Protein AF-A0A645FSZ8-F1 (afdb_monomer)

Foldseek 3Di:
DLVQQLVQQQDQQGRQQVVVCVVPVDGPCVQCVPLLVVCVVVVQWDDDPRHIYGDPVVNVVVVVSSVSVVD

pLDDT: mean 96.37, std 3.66, range [68.75, 98.44]

Mean predicted aligned error: 2.04 Å

Sequence (71 aa):
MFEMIMMGLRLRWGLDLKQFEERFNQKFDDVYVNEKTSAINKGWLIEKDNFLMCTDKGYEICNSVIEEFMK

Radius of gyration: 10.78 Å; Cα contacts (8 Å, |Δi|>4): 90; chains: 1; bounding box: 22×23×26 Å

Solvent-accessible surface area (backbone atoms only — not comparable to full-atom values): 3961 Å² total; per-residue (Å²): 110,58,69,57,50,57,54,18,46,71,36,93,75,19,27,52,46,61,62,45,21,72,73,68,77,44,56,57,62,82,77,39,43,68,49,50,51,50,35,35,76,72,53,26,35,46,77,55,97,63,15,44,21,48,32,75,67,16,54,79,43,40,68,64,59,46,55,65,61,70,120

Nearest PDB structures (foldseek):
  1lnw-assembly3_F  TM=5.648E-01  e=4.192E-01  Pseudomonas aeruginosa
  1bja-assembly2_B  TM=5.746E-01  e=1.043E+00  Tequatrovirus T4
  3eco-assembly1_B  TM=6.231E-01  e=1.588E+00  Staphylococcus aureus subsp. aureus Mu50
  3hsr-assembly1_B  TM=6.159E-01  e=1.588E+00  Staphylococcus aureus subsp. aureus str. Newman
  5zyr-assembly1_B  TM=5.595E-01  e=2.593E+00  Acinetobacter baumannii

InterPro domains:
  IPR010723 HemN, C-terminal [PF06969] (1-59)
  IPR058240 Radical SAM superfamily [SSF102114] (1-70)

Structure (mmCIF, N/CA/C/O backbone):
data_AF-A0A645FSZ8-F1
#
_entry.id   AF-A0A645FSZ8-F1
#
loop_
_atom_site.group_PDB
_atom_site.id
_atom_site.type_symbol
_atom_site.label_atom_id
_atom_site.label_alt_id
_atom_site.label_comp_id
_atom_site.label_asym_id
_atom_site.label_entity_id
_atom_site.label_seq_id
_atom_site.pdbx_PDB_ins_code
_atom_site.Cartn_x
_atom_site.Cartn_y
_atom_site.Cartn_z
_atom_site.occupancy
_atom_site.B_iso_or_equiv
_atom_site.auth_seq_id
_atom_site.auth_comp_id
_atom_site.auth_asym_id
_atom_site.auth_atom_id
_atom_site.pdbx_PDB_model_num
ATOM 1 N N . MET A 1 1 ? 2.894 2.278 13.522 1.00 93.50 1 MET A N 1
ATOM 2 C CA . MET A 1 1 ? 2.424 1.998 12.147 1.00 93.50 1 MET A CA 1
ATOM 3 C C . MET A 1 1 ? 3.598 1.852 11.194 1.00 93.50 1 MET A C 1
ATOM 5 O O . MET A 1 1 ? 3.750 0.777 10.630 1.00 93.50 1 MET A O 1
ATOM 9 N N . PHE A 1 2 ? 4.473 2.861 11.097 1.00 95.38 2 PHE A N 1
ATOM 10 C CA . PHE A 1 2 ? 5.612 2.867 10.173 1.00 95.38 2 PHE A CA 1
ATO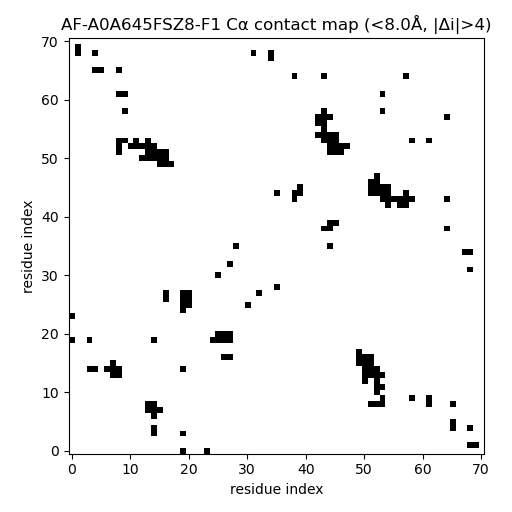M 11 C C . PHE A 1 2 ? 6.515 1.620 10.218 1.00 95.38 2 PHE A C 1
ATOM 13 O O . PHE A 1 2 ? 6.813 1.064 9.170 1.00 95.38 2 PHE A O 1
ATOM 20 N N . GLU A 1 3 ? 6.896 1.113 11.397 1.00 95.94 3 GLU A N 1
ATOM 21 C CA . GLU A 1 3 ? 7.709 -0.117 11.502 1.00 95.94 3 GLU A CA 1
ATOM 22 C C . GLU A 1 3 ? 7.068 -1.322 10.794 1.00 95.94 3 GLU A C 1
ATOM 24 O O . GLU A 1 3 ? 7.748 -2.087 10.113 1.00 95.94 3 GLU A O 1
ATOM 29 N N . MET A 1 4 ? 5.743 -1.467 10.901 1.00 96.50 4 MET A N 1
ATOM 30 C CA . MET A 1 4 ? 5.008 -2.553 10.252 1.00 96.50 4 MET A CA 1
ATOM 31 C C . MET A 1 4 ? 4.989 -2.379 8.730 1.00 96.50 4 MET A C 1
ATOM 33 O O . MET A 1 4 ? 5.140 -3.361 8.013 1.00 96.50 4 MET A O 1
ATOM 37 N N . ILE A 1 5 ? 4.887 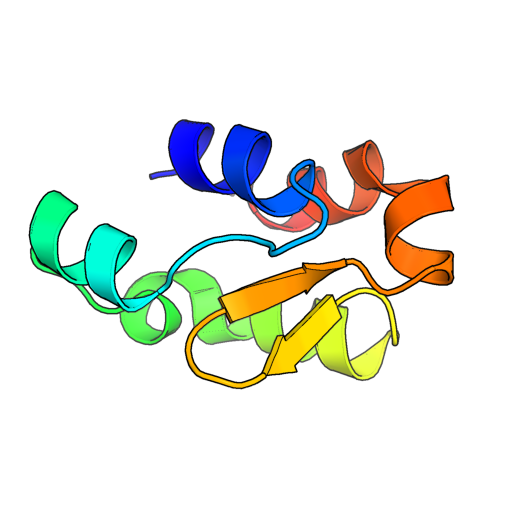-1.141 8.237 1.00 97.06 5 ILE A N 1
ATOM 38 C CA . ILE A 1 5 ? 5.003 -0.813 6.806 1.00 97.06 5 ILE A CA 1
ATOM 39 C C . ILE A 1 5 ? 6.412 -1.137 6.308 1.00 97.06 5 ILE A C 1
ATOM 41 O O . ILE A 1 5 ? 6.579 -1.860 5.328 1.00 97.06 5 ILE A O 1
ATOM 45 N N . MET A 1 6 ? 7.427 -0.655 7.028 1.00 96.25 6 MET A N 1
ATOM 46 C CA . MET A 1 6 ? 8.837 -0.864 6.721 1.00 96.25 6 MET A CA 1
ATOM 47 C C . MET A 1 6 ? 9.168 -2.359 6.606 1.00 96.25 6 MET A C 1
ATOM 49 O O . MET A 1 6 ? 9.850 -2.773 5.666 1.00 96.25 6 MET A O 1
ATOM 53 N N . MET A 1 7 ? 8.715 -3.173 7.560 1.00 96.62 7 MET A N 1
ATOM 54 C CA . MET A 1 7 ? 8.948 -4.616 7.527 1.00 96.62 7 MET A CA 1
ATOM 55 C C . MET A 1 7 ? 8.075 -5.314 6.478 1.00 96.62 7 MET A C 1
ATOM 57 O O . MET A 1 7 ? 8.590 -6.121 5.710 1.00 96.62 7 MET A O 1
ATOM 61 N N . GLY A 1 8 ? 6.783 -4.983 6.409 1.00 96.94 8 GLY A N 1
ATOM 62 C CA . GLY A 1 8 ? 5.804 -5.630 5.533 1.00 96.94 8 GLY A CA 1
ATOM 63 C C . GLY A 1 8 ? 6.114 -5.465 4.049 1.00 96.94 8 GLY A C 1
ATOM 64 O O . GLY A 1 8 ? 6.118 -6.451 3.318 1.00 96.94 8 GLY A O 1
ATOM 65 N N . LEU A 1 9 ? 6.481 -4.259 3.604 1.00 96.81 9 LEU A N 1
ATOM 66 C CA . LEU A 1 9 ? 6.813 -4.003 2.194 1.00 96.81 9 LEU A CA 1
ATOM 67 C C . LEU A 1 9 ? 8.087 -4.724 1.718 1.00 96.81 9 LEU A C 1
ATOM 69 O O . LEU A 1 9 ? 8.296 -4.868 0.515 1.00 96.81 9 LEU A O 1
ATOM 73 N N . ARG A 1 10 ? 8.935 -5.213 2.635 1.00 96.06 10 ARG A N 1
ATOM 74 C CA . ARG A 1 10 ? 10.094 -6.052 2.283 1.00 96.06 10 ARG A CA 1
ATOM 75 C C . ARG A 1 10 ? 9.727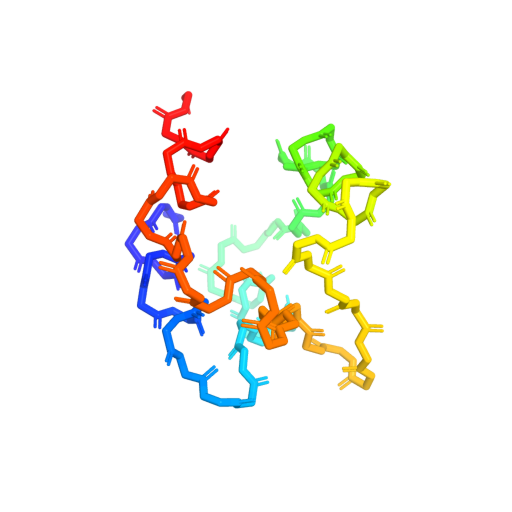 -7.522 2.096 1.00 96.06 10 ARG A C 1
ATOM 77 O O . ARG A 1 10 ? 10.463 -8.244 1.424 1.00 96.06 10 ARG A O 1
ATOM 84 N N . LEU A 1 11 ? 8.597 -7.976 2.634 1.00 95.06 11 LEU A N 1
ATOM 85 C CA . LEU A 1 11 ? 8.134 -9.355 2.486 1.00 95.06 11 LEU A CA 1
ATOM 86 C C . LEU A 1 11 ? 7.533 -9.573 1.100 1.00 95.06 11 LEU A C 1
ATOM 88 O O . LEU A 1 11 ? 6.763 -8.744 0.633 1.00 95.06 11 LEU A O 1
ATOM 92 N N . ARG A 1 12 ? 7.838 -10.709 0.454 1.00 90.25 12 ARG A N 1
ATOM 93 C CA . ARG A 1 12 ? 7.368 -11.001 -0.922 1.00 90.25 12 ARG A CA 1
ATOM 94 C C . ARG A 1 12 ? 5.848 -11.059 -1.047 1.00 90.25 12 ARG A C 1
ATOM 96 O O . ARG A 1 12 ? 5.323 -10.796 -2.119 1.00 90.25 12 ARG A O 1
ATOM 103 N N 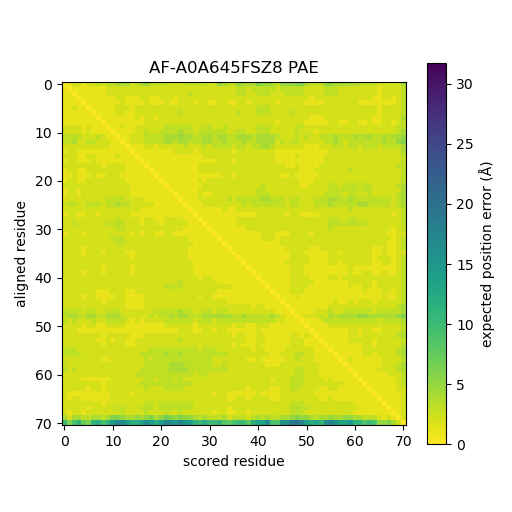. TRP A 1 13 ? 5.165 -11.389 0.043 1.00 92.38 13 TRP A N 1
ATOM 104 C CA . TRP A 1 13 ? 3.708 -11.355 0.158 1.00 92.38 13 TRP A CA 1
ATOM 105 C C . TRP A 1 13 ? 3.163 -9.994 0.615 1.00 92.38 13 TRP A C 1
ATOM 107 O O . TRP A 1 13 ? 1.957 -9.814 0.625 1.00 92.38 13 TRP A O 1
ATOM 117 N N . GLY A 1 14 ? 4.020 -9.030 0.962 1.00 96.81 14 GLY A N 1
ATOM 118 C CA . GLY A 1 14 ? 3.656 -7.661 1.324 1.00 96.81 14 GLY A CA 1
ATOM 119 C C . GLY A 1 14 ? 3.159 -7.460 2.753 1.00 96.81 14 GLY A C 1
ATOM 120 O O . GLY A 1 14 ? 3.275 -8.322 3.627 1.00 96.81 14 GLY A O 1
ATOM 121 N N . LEU A 1 15 ? 2.613 -6.267 2.978 1.00 97.81 15 LEU A N 1
ATOM 122 C CA . LEU A 1 15 ? 1.950 -5.856 4.208 1.00 97.81 15 LEU A CA 1
ATOM 123 C C . LEU A 1 15 ? 0.508 -6.378 4.221 1.00 97.81 15 LEU A C 1
ATOM 125 O O . LEU A 1 15 ? -0.275 -6.023 3.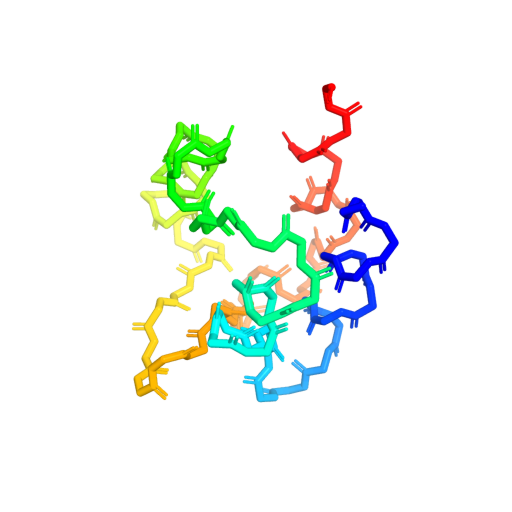344 1.00 97.81 15 LEU A O 1
ATOM 129 N N . ASP A 1 16 ? 0.150 -7.159 5.239 1.00 97.94 16 ASP A N 1
ATOM 130 C CA . ASP A 1 16 ? -1.232 -7.584 5.487 1.00 97.94 16 ASP A CA 1
ATOM 131 C C . ASP A 1 16 ? -2.058 -6.410 6.037 1.00 97.94 16 ASP A C 1
ATOM 133 O O . ASP A 1 16 ? -1.837 -5.946 7.162 1.00 97.94 16 ASP A O 1
ATOM 137 N N . LEU A 1 17 ? -3.015 -5.924 5.242 1.00 98.12 17 LEU A N 1
ATOM 138 C CA . LEU A 1 17 ? -3.843 -4.769 5.595 1.00 98.12 17 LEU A CA 1
ATOM 139 C C . LEU A 1 17 ? -4.855 -5.085 6.701 1.00 98.12 17 LEU A C 1
ATOM 141 O O . LEU A 1 17 ? -5.209 -4.199 7.478 1.00 98.12 17 LEU A O 1
ATOM 145 N N . LYS A 1 18 ? -5.271 -6.350 6.828 1.00 97.62 18 LYS A N 1
ATOM 146 C CA . LYS A 1 18 ? -6.199 -6.778 7.883 1.00 97.62 18 LYS A CA 1
ATOM 147 C C . LYS A 1 18 ? -5.466 -6.874 9.211 1.00 97.62 18 LYS A C 1
ATOM 149 O O . LYS A 1 18 ? -5.943 -6.340 10.205 1.00 97.62 18 LYS A O 1
ATOM 154 N N . GLN A 1 19 ? -4.279 -7.482 9.225 1.00 97.69 19 GLN A N 1
ATOM 155 C CA . GLN A 1 19 ? -3.442 -7.506 10.427 1.00 97.69 19 GLN A CA 1
ATOM 156 C C . GLN A 1 19 ? -3.068 -6.085 10.877 1.00 97.69 19 GLN A C 1
ATOM 158 O O . GLN A 1 19 ? -2.981 -5.812 12.075 1.00 97.69 19 GLN A O 1
ATOM 163 N N . PHE A 1 20 ? -2.842 -5.172 9.927 1.00 98.06 20 PHE A N 1
ATOM 164 C CA . PHE A 1 20 ? -2.604 -3.764 10.235 1.00 98.06 20 PHE A CA 1
ATOM 165 C C . PHE A 1 20 ? -3.813 -3.144 10.953 1.00 98.06 20 PHE A C 1
ATOM 167 O O . PHE A 1 20 ? -3.644 -2.548 12.019 1.00 98.06 20 PHE A O 1
ATOM 174 N N . GLU A 1 21 ? -5.023 -3.329 10.413 1.00 97.75 21 GLU A N 1
ATOM 175 C CA . GLU A 1 21 ? -6.262 -2.825 11.017 1.00 97.75 21 GLU A CA 1
ATOM 176 C C . GLU A 1 21 ? -6.510 -3.422 12.405 1.00 97.75 21 GLU A C 1
ATOM 178 O O . GLU A 1 21 ? -6.768 -2.677 13.346 1.00 97.75 21 GLU A O 1
ATOM 183 N N . GLU A 1 22 ? -6.342 -4.734 12.580 1.00 98.12 22 GLU A N 1
ATOM 184 C CA . GLU A 1 22 ? -6.488 -5.405 13.879 1.00 98.12 22 GLU A CA 1
ATOM 185 C C . GLU A 1 22 ? -5.498 -4.873 14.928 1.00 98.12 22 GLU A C 1
ATOM 187 O O . GLU A 1 22 ? -5.842 -4.734 16.102 1.00 98.12 22 GLU A O 1
ATOM 192 N N . ARG A 1 23 ? -4.265 -4.547 14.517 1.00 97.75 23 ARG A N 1
ATOM 193 C CA . ARG A 1 23 ? -3.215 -4.067 15.425 1.00 97.75 23 ARG A CA 1
ATOM 194 C C . ARG A 1 23 ? -3.404 -2.614 15.851 1.00 97.75 23 ARG A C 1
ATOM 196 O O . ARG A 1 23 ? -3.077 -2.276 16.988 1.00 97.75 23 ARG A O 1
ATOM 203 N N . PHE A 1 24 ? -3.847 -1.751 14.940 1.00 97.00 24 PHE A N 1
ATOM 204 C CA . PHE A 1 24 ? -3.936 -0.307 15.182 1.00 97.00 24 PHE A CA 1
ATOM 205 C C . PHE A 1 24 ? -5.369 0.198 15.370 1.00 97.00 24 PHE A C 1
ATOM 207 O O . PHE A 1 24 ? -5.553 1.369 15.697 1.00 97.00 24 PHE A O 1
ATOM 214 N N . ASN A 1 25 ? -6.371 -0.669 15.194 1.00 97.44 25 ASN A N 1
ATOM 215 C CA . ASN A 1 25 ? -7.793 -0.329 15.204 1.00 97.44 25 ASN A CA 1
ATOM 216 C C . ASN A 1 25 ? -8.123 0.843 14.253 1.00 97.44 25 ASN A C 1
ATOM 218 O O . ASN A 1 25 ? -8.936 1.712 14.568 1.00 97.44 25 ASN A O 1
ATOM 222 N N . GLN A 1 26 ? -7.426 0.888 13.113 1.00 96.50 26 GLN A N 1
ATOM 223 C CA . GLN A 1 26 ? -7.541 1.897 12.057 1.00 96.50 26 GLN A CA 1
ATOM 224 C C . GLN A 1 26 ? -7.226 1.257 10.708 1.00 96.50 26 GLN A C 1
ATOM 226 O O . GLN A 1 26 ? -6.252 0.506 10.597 1.00 96.50 26 GLN A O 1
ATOM 231 N N . LYS A 1 27 ? -8.002 1.578 9.668 1.00 97.44 27 LYS A N 1
ATOM 232 C CA . LYS A 1 27 ? -7.709 1.076 8.324 1.00 97.44 27 LYS A CA 1
ATOM 233 C C . LYS A 1 27 ? -6.459 1.749 7.785 1.00 97.44 27 LYS A C 1
ATOM 235 O O . LYS A 1 27 ? -6.217 2.928 8.030 1.00 97.44 27 LYS A O 1
ATOM 240 N N . PHE A 1 28 ? -5.692 1.009 6.990 1.00 97.44 28 PHE A N 1
ATOM 241 C CA . PHE A 1 28 ? -4.507 1.555 6.333 1.00 97.44 28 PHE A CA 1
ATOM 242 C C . PHE A 1 28 ? -4.838 2.790 5.483 1.00 97.44 28 PHE A C 1
ATOM 244 O O . PHE A 1 28 ? -4.138 3.799 5.547 1.00 97.44 28 PHE A O 1
ATOM 251 N N . ASP A 1 29 ? -5.947 2.732 4.744 1.00 96.88 29 ASP A N 1
ATOM 252 C CA . ASP A 1 29 ? -6.382 3.806 3.851 1.00 96.88 29 ASP A CA 1
ATOM 253 C C . ASP A 1 29 ? -6.872 5.050 4.609 1.00 96.88 29 ASP A C 1
ATOM 255 O O . ASP A 1 29 ? -6.792 6.151 4.077 1.00 96.88 29 ASP A O 1
ATOM 259 N N . ASP A 1 30 ? -7.279 4.933 5.875 1.00 96.88 30 ASP A N 1
ATOM 260 C CA . ASP A 1 30 ? -7.645 6.113 6.674 1.00 96.88 30 ASP A CA 1
ATOM 261 C C . ASP A 1 30 ? -6.420 6.991 6.994 1.00 96.88 30 ASP A C 1
ATOM 263 O O . ASP A 1 30 ? -6.560 8.182 7.269 1.00 96.88 30 ASP A O 1
ATOM 267 N N . VAL A 1 31 ? -5.216 6.408 6.955 1.00 96.44 31 VAL A N 1
ATOM 268 C CA . VAL A 1 31 ? -3.959 7.073 7.331 1.00 96.44 31 VAL A CA 1
ATOM 269 C C . VAL A 1 31 ? -3.06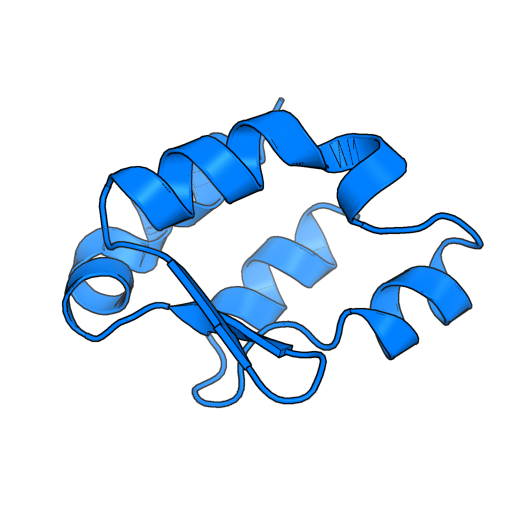8 7.338 6.115 1.00 96.44 31 VAL A C 1
ATOM 271 O O . VAL A 1 31 ? -2.465 8.403 6.024 1.00 96.44 31 VAL A O 1
ATOM 274 N N . TYR A 1 32 ? -2.996 6.393 5.173 1.00 97.44 32 TYR A N 1
ATOM 275 C CA . TYR A 1 32 ? -1.983 6.364 4.111 1.00 97.44 32 TYR A CA 1
ATOM 276 C C . TYR A 1 32 ? -2.564 6.261 2.690 1.00 97.44 32 TYR A C 1
ATOM 278 O O . TYR A 1 32 ? -1.858 5.855 1.764 1.00 97.44 32 TYR A O 1
ATOM 286 N N . VAL A 1 33 ? -3.843 6.604 2.469 1.00 97.06 33 VAL A N 1
ATOM 287 C CA . VAL A 1 33 ? -4.467 6.528 1.128 1.00 97.06 33 VAL A CA 1
ATOM 288 C C . VAL A 1 33 ? -3.704 7.325 0.071 1.00 97.06 33 VAL A C 1
ATOM 290 O O . VAL A 1 33 ? -3.577 6.866 -1.066 1.00 97.06 33 VAL A O 1
ATOM 293 N N . ASN A 1 34 ? -3.156 8.489 0.424 1.00 97.38 34 ASN A N 1
ATOM 294 C CA . ASN A 1 34 ? -2.452 9.351 -0.524 1.00 97.38 34 ASN A CA 1
ATOM 295 C C . ASN A 1 34 ? -1.122 8.724 -0.961 1.00 97.38 34 ASN A C 1
ATOM 297 O O . ASN A 1 34 ? -0.845 8.615 -2.157 1.00 97.38 34 ASN A O 1
ATOM 301 N N . GLU A 1 35 ? -0.325 8.268 0.003 1.00 97.31 35 GLU A N 1
ATOM 302 C CA . GLU A 1 35 ? 0.961 7.599 -0.191 1.00 97.31 35 GLU A CA 1
ATOM 303 C C . GLU A 1 35 ? 0.776 6.290 -0.967 1.00 97.31 35 GLU A C 1
ATOM 305 O O . GLU A 1 35 ? 1.450 6.059 -1.974 1.00 97.31 35 GLU A O 1
ATOM 310 N N . LYS A 1 36 ? -0.211 5.477 -0.569 1.00 97.50 36 LYS A N 1
ATOM 311 C CA . LYS A 1 36 ? -0.607 4.241 -1.256 1.00 97.50 36 LYS A CA 1
ATOM 312 C C . LYS A 1 36 ? -0.974 4.501 -2.711 1.00 97.50 36 LYS A C 1
ATOM 314 O O . LYS A 1 36 ? -0.411 3.878 -3.608 1.00 97.50 36 LYS A O 1
ATOM 319 N N . THR A 1 37 ? -1.896 5.430 -2.955 1.00 97.75 37 THR A N 1
ATOM 320 C CA . THR A 1 37 ? -2.387 5.739 -4.305 1.00 97.75 37 THR A CA 1
ATOM 321 C C . THR A 1 37 ? -1.263 6.282 -5.185 1.00 97.75 37 THR A C 1
ATOM 323 O O . THR A 1 37 ? -1.114 5.859 -6.330 1.00 97.75 37 THR A O 1
ATOM 326 N N . SER A 1 38 ? -0.420 7.168 -4.646 1.00 97.69 38 SER A N 1
ATOM 327 C CA . SER A 1 38 ? 0.783 7.674 -5.318 1.00 97.69 38 SER A CA 1
ATOM 328 C C . SER A 1 38 ? 1.723 6.532 -5.723 1.00 97.69 38 SER A C 1
ATOM 330 O O . SER A 1 38 ? 2.098 6.421 -6.891 1.00 97.69 38 SER A O 1
ATOM 332 N N . ALA A 1 39 ? 2.060 5.638 -4.792 1.00 97.62 39 ALA A N 1
ATOM 333 C CA . ALA A 1 39 ? 2.969 4.525 -5.047 1.00 97.62 39 ALA A CA 1
ATOM 334 C C . ALA A 1 39 ? 2.391 3.487 -6.031 1.00 97.62 39 ALA A C 1
ATOM 336 O O . ALA A 1 39 ? 3.132 2.968 -6.871 1.00 97.62 39 ALA A O 1
ATOM 337 N N . ILE A 1 40 ? 1.080 3.225 -5.991 1.00 98.12 40 ILE A N 1
ATOM 338 C CA . ILE A 1 40 ? 0.388 2.374 -6.974 1.00 98.12 40 ILE A CA 1
ATOM 339 C C . ILE A 1 40 ? 0.421 3.021 -8.364 1.00 98.12 40 ILE A C 1
ATOM 341 O O . ILE A 1 40 ? 0.818 2.374 -9.332 1.00 98.12 40 ILE A O 1
ATOM 345 N N . ASN A 1 41 ? 0.108 4.316 -8.475 1.00 98.12 41 ASN A N 1
ATOM 346 C CA . ASN A 1 41 ? 0.135 5.041 -9.752 1.00 98.12 41 ASN A CA 1
ATOM 347 C C . ASN A 1 41 ? 1.542 5.101 -10.373 1.00 98.12 41 ASN A C 1
ATOM 349 O O . ASN A 1 41 ? 1.686 5.069 -11.594 1.00 98.12 41 ASN A O 1
ATOM 353 N N . LYS A 1 42 ? 2.595 5.146 -9.547 1.00 97.62 42 LYS A N 1
ATOM 354 C CA . LYS A 1 42 ? 4.002 5.063 -9.989 1.00 97.62 42 LYS A CA 1
ATO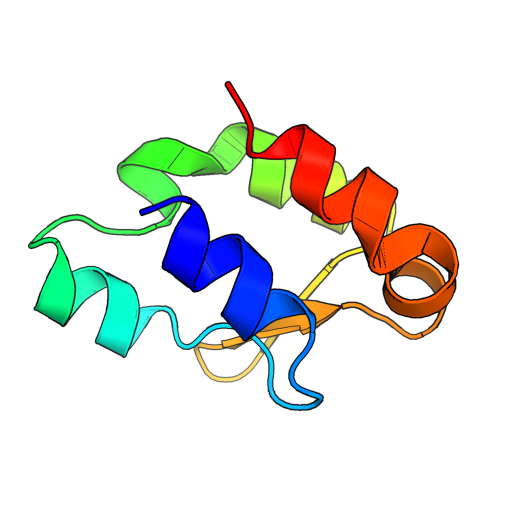M 355 C C . LYS A 1 42 ? 4.423 3.638 -10.412 1.00 97.62 42 LYS A C 1
ATOM 357 O O . LYS A 1 42 ? 5.529 3.446 -10.944 1.00 97.62 42 LYS A O 1
ATOM 362 N N . GLY A 1 43 ? 3.559 2.645 -10.186 1.00 98.06 43 GLY A N 1
ATOM 363 C CA . GLY A 1 43 ? 3.802 1.225 -10.441 1.00 98.06 43 GLY A CA 1
ATOM 364 C C . GLY A 1 43 ? 4.757 0.580 -9.437 1.00 98.06 43 GLY A C 1
ATOM 365 O O . GLY A 1 43 ? 5.404 -0.412 -9.767 1.00 98.06 43 GLY A O 1
ATOM 366 N N . TRP A 1 44 ? 4.917 1.166 -8.250 1.00 98.19 44 TRP A N 1
ATOM 367 C CA . TRP A 1 44 ? 5.819 0.673 -7.206 1.00 98.19 44 TRP A CA 1
ATOM 368 C C . TRP A 1 44 ? 5.133 -0.317 -6.275 1.00 98.19 44 TRP A C 1
ATOM 370 O O . TRP A 1 44 ? 5.748 -1.296 -5.861 1.00 98.19 44 TRP A O 1
ATOM 380 N N . LEU A 1 45 ? 3.860 -0.076 -5.972 1.00 98.44 45 LEU A N 1
ATOM 381 C CA . LEU A 1 45 ? 3.046 -0.960 -5.151 1.00 98.44 45 LEU A CA 1
ATOM 382 C C . LEU A 1 45 ? 1.883 -1.536 -5.955 1.00 98.44 45 LEU A C 1
ATOM 384 O O . LEU A 1 45 ? 1.427 -0.950 -6.935 1.00 98.44 45 LEU A O 1
ATOM 388 N N . ILE A 1 46 ? 1.394 -2.681 -5.504 1.00 98.25 46 ILE A N 1
ATOM 389 C CA . ILE A 1 46 ? 0.152 -3.296 -5.952 1.00 98.25 46 ILE A CA 1
ATOM 390 C C . ILE A 1 46 ? -0.593 -3.822 -4.729 1.00 98.25 46 ILE A C 1
ATOM 392 O O . ILE A 1 46 ? 0.018 -4.360 -3.806 1.00 98.25 46 ILE A O 1
ATOM 396 N N . GLU A 1 47 ? -1.912 -3.671 -4.723 1.00 97.56 47 GLU A N 1
ATOM 397 C CA . GLU A 1 47 ? -2.767 -4.328 -3.743 1.00 97.56 47 GLU A CA 1
ATOM 398 C C . GLU A 1 47 ? -3.389 -5.581 -4.359 1.00 97.56 47 GLU A C 1
ATOM 400 O O . GLU A 1 47 ? -3.945 -5.532 -5.459 1.00 97.56 47 GLU A O 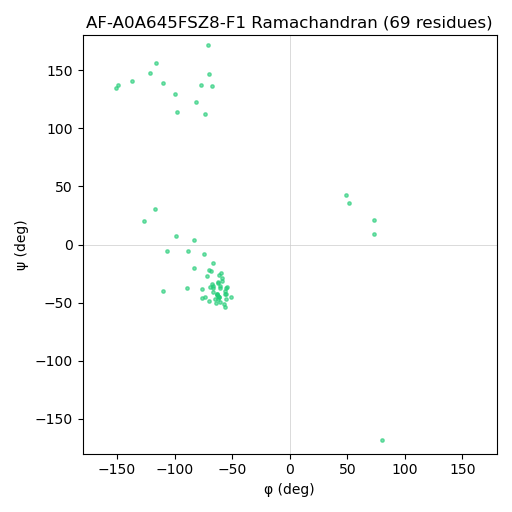1
ATOM 405 N N . LYS A 1 48 ? -3.280 -6.712 -3.664 1.00 95.69 48 LYS A N 1
ATOM 406 C CA . LYS A 1 48 ? -3.861 -7.986 -4.088 1.00 95.69 48 LYS A CA 1
ATOM 407 C C . LYS A 1 48 ? -4.206 -8.829 -2.870 1.00 95.69 48 LYS A C 1
ATOM 409 O O . LYS A 1 48 ? -3.382 -8.965 -1.975 1.00 95.69 48 LYS A O 1
ATOM 414 N N . ASP A 1 49 ? -5.397 -9.424 -2.867 1.00 94.25 49 ASP A N 1
ATOM 415 C CA . ASP A 1 49 ? -5.839 -10.383 -1.846 1.00 94.25 49 ASP A CA 1
ATOM 416 C C . ASP A 1 49 ? -5.608 -9.891 -0.402 1.00 94.25 49 ASP A C 1
ATOM 418 O O . ASP A 1 49 ? -5.172 -10.662 0.447 1.00 94.25 49 ASP A O 1
ATOM 422 N N . ASN A 1 50 ? -5.898 -8.608 -0.126 1.00 96.31 50 ASN A N 1
ATOM 423 C CA . ASN A 1 50 ? -5.708 -7.943 1.177 1.00 96.31 50 ASN A CA 1
ATOM 424 C C . ASN A 1 50 ? -4.244 -7.628 1.567 1.00 96.31 50 ASN A C 1
ATOM 426 O O . ASN A 1 50 ? -3.974 -7.175 2.681 1.00 96.31 50 ASN A O 1
ATOM 430 N N . PHE A 1 51 ? -3.295 -7.807 0.649 1.00 98.00 51 PHE A N 1
ATOM 431 C CA . PHE A 1 51 ? -1.899 -7.430 0.844 1.00 98.00 51 PHE A CA 1
ATOM 432 C C . PHE A 1 51 ? -1.506 -6.236 -0.017 1.00 98.00 51 PHE A C 1
ATOM 434 O O . PHE A 1 51 ? -1.826 -6.180 -1.205 1.00 98.00 51 PHE A O 1
ATOM 441 N N . LEU A 1 52 ? -0.733 -5.319 0.564 1.00 98.31 52 LEU A N 1
ATOM 442 C CA . LEU A 1 52 ? -0.029 -4.263 -0.159 1.00 98.31 52 LEU A CA 1
ATOM 443 C C . LEU A 1 52 ? 1.424 -4.689 -0.388 1.00 98.31 52 LEU A C 1
ATOM 445 O O . LEU A 1 52 ? 2.196 -4.841 0.559 1.00 98.31 52 LEU A O 1
ATOM 449 N N . MET A 1 53 ? 1.797 -4.895 -1.646 1.00 98.06 53 MET A N 1
ATOM 450 C CA . MET A 1 53 ? 3.065 -5.507 -2.043 1.00 98.06 53 MET A CA 1
ATOM 451 C C . MET A 1 53 ? 3.879 -4.569 -2.923 1.00 98.06 53 MET A C 1
ATOM 453 O O . MET A 1 53 ? 3.319 -3.847 -3.746 1.00 98.06 53 MET A O 1
ATOM 457 N N . CYS A 1 54 ? 5.205 -4.647 -2.824 1.00 97.69 54 CYS A N 1
ATOM 458 C CA . CYS A 1 54 ? 6.077 -4.095 -3.854 1.00 97.69 54 CYS A CA 1
ATOM 459 C C . CYS A 1 54 ? 5.934 -4.891 -5.156 1.00 97.69 54 CYS A C 1
ATOM 461 O O . CYS A 1 54 ? 5.943 -6.123 -5.155 1.00 97.69 54 CYS A O 1
ATOM 463 N N . THR A 1 55 ? 5.853 -4.181 -6.278 1.00 97.75 55 THR A N 1
ATOM 464 C CA . THR A 1 55 ? 6.108 -4.766 -7.601 1.00 97.75 55 THR A CA 1
ATOM 465 C C . THR A 1 55 ? 7.602 -5.070 -7.747 1.00 97.75 55 THR A C 1
ATOM 467 O O . THR A 1 55 ? 8.406 -4.630 -6.923 1.00 97.75 55 THR A O 1
ATOM 470 N N . ASP A 1 56 ? 8.017 -5.759 -8.814 1.00 96.75 56 ASP A N 1
ATOM 471 C CA . ASP A 1 56 ? 9.449 -5.972 -9.081 1.00 96.75 56 ASP A CA 1
ATOM 472 C C . ASP A 1 56 ? 10.218 -4.639 -9.146 1.00 96.75 56 ASP A C 1
ATOM 474 O O . ASP A 1 56 ? 11.253 -4.483 -8.502 1.00 96.75 56 ASP A O 1
ATOM 478 N N . LYS A 1 57 ? 9.638 -3.629 -9.809 1.00 96.25 57 LYS A N 1
ATOM 479 C CA . LYS A 1 57 ? 10.178 -2.261 -9.850 1.00 96.25 57 LYS A CA 1
ATOM 480 C C . LYS A 1 57 ? 10.207 -1.613 -8.465 1.00 96.25 57 LYS A C 1
ATOM 482 O O . LYS A 1 57 ? 11.181 -0.959 -8.116 1.00 96.25 57 LYS A O 1
ATOM 487 N N . GLY A 1 58 ? 9.142 -1.766 -7.676 1.00 97.12 58 GLY A N 1
ATOM 488 C CA . GLY A 1 58 ? 9.092 -1.242 -6.309 1.00 97.12 58 GLY A CA 1
ATOM 489 C C . GLY A 1 58 ? 10.142 -1.872 -5.399 1.00 97.12 58 GLY A C 1
ATOM 490 O O . GLY A 1 58 ? 10.693 -1.194 -4.539 1.00 97.12 58 GLY A O 1
ATOM 491 N N . TYR A 1 59 ? 10.468 -3.145 -5.620 1.00 96.06 59 TYR A N 1
ATOM 492 C CA . TYR A 1 59 ? 11.482 -3.867 -4.861 1.00 96.06 59 TYR A CA 1
ATOM 493 C C . TYR A 1 59 ? 12.898 -3.340 -5.085 1.00 96.06 59 TYR A C 1
ATOM 495 O O . TYR A 1 59 ? 13.648 -3.210 -4.117 1.00 96.06 59 TYR A O 1
ATOM 503 N N . GLU A 1 60 ? 13.253 -2.999 -6.325 1.00 96.50 60 GLU A N 1
ATOM 504 C CA . GLU A 1 60 ? 14.564 -2.422 -6.661 1.00 96.50 60 GLU A CA 1
ATOM 505 C C . GLU A 1 60 ? 14.836 -1.113 -5.905 1.00 96.50 60 GLU A C 1
ATOM 507 O O . GLU A 1 60 ? 15.973 -0.826 -5.536 1.00 96.50 60 GLU A O 1
ATOM 512 N N . ILE A 1 61 ? 13.780 -0.347 -5.619 1.00 96.94 61 ILE A N 1
ATOM 513 C CA . ILE A 1 61 ? 13.834 0.932 -4.900 1.00 96.94 61 ILE A CA 1
ATOM 514 C C . ILE A 1 61 ? 13.060 0.888 -3.574 1.00 96.94 61 ILE A C 1
ATOM 516 O O . ILE A 1 61 ? 12.529 1.903 -3.127 1.00 96.94 61 ILE A O 1
ATOM 520 N N . CYS A 1 62 ? 12.992 -0.281 -2.923 1.00 96.69 62 CYS A N 1
ATOM 521 C CA . CYS A 1 62 ? 12.107 -0.515 -1.773 1.00 96.69 62 CYS A CA 1
ATOM 522 C C . CYS A 1 62 ? 12.306 0.501 -0.635 1.00 96.69 62 CYS A C 1
ATOM 524 O O . CYS A 1 62 ? 11.334 0.945 -0.029 1.00 96.69 62 CYS A O 1
ATOM 526 N N . ASN A 1 63 ? 13.547 0.929 -0.381 1.00 96.56 63 ASN A N 1
ATOM 527 C CA . ASN A 1 63 ? 13.828 1.956 0.626 1.00 96.56 63 ASN A CA 1
ATOM 528 C C . ASN A 1 63 ? 13.145 3.293 0.290 1.00 96.56 63 ASN A C 1
ATOM 530 O O . ASN A 1 63 ? 12.479 3.854 1.152 1.00 96.56 63 ASN A O 1
ATOM 534 N N . SER A 1 64 ? 13.222 3.748 -0.964 1.00 97.06 64 SER A N 1
ATOM 535 C CA . SER A 1 64 ? 12.555 4.976 -1.417 1.00 97.06 64 SER A CA 1
ATOM 536 C C . SER A 1 64 ? 11.031 4.848 -1.410 1.00 97.06 64 SER A C 1
ATOM 538 O O . SER A 1 64 ? 10.338 5.811 -1.108 1.00 97.06 64 SER A O 1
ATOM 540 N N . VAL A 1 65 ? 10.489 3.657 -1.691 1.00 97.12 65 VAL A N 1
ATOM 541 C CA . VAL A 1 65 ? 9.042 3.407 -1.557 1.00 97.12 65 VAL A CA 1
ATOM 542 C C . VAL A 1 65 ? 8.602 3.564 -0.103 1.00 97.12 65 VAL A C 1
ATOM 544 O O . VAL A 1 65 ? 7.571 4.171 0.158 1.00 97.12 65 VAL A O 1
ATOM 547 N N . ILE A 1 66 ? 9.384 3.047 0.848 1.00 97.19 66 ILE A N 1
ATOM 548 C CA . ILE A 1 66 ? 9.094 3.151 2.284 1.00 97.19 66 ILE A CA 1
ATOM 549 C C . ILE A 1 66 ? 9.189 4.600 2.776 1.00 97.19 66 ILE A C 1
ATOM 551 O O . ILE A 1 66 ? 8.376 5.004 3.605 1.00 97.19 66 ILE A O 1
ATOM 555 N N . GLU A 1 67 ? 10.142 5.384 2.271 1.00 95.94 67 GLU A N 1
ATOM 556 C CA . GLU A 1 67 ? 10.304 6.804 2.622 1.00 95.94 67 GLU A CA 1
ATOM 557 C C . GLU A 1 67 ? 9.055 7.643 2.312 1.00 95.94 67 GLU A C 1
ATOM 559 O O . GLU A 1 67 ? 8.767 8.589 3.044 1.00 95.94 67 GLU A O 1
ATOM 564 N N . GLU A 1 68 ? 8.249 7.270 1.309 1.00 95.31 68 GLU A N 1
ATOM 565 C CA . GLU A 1 68 ? 6.972 7.949 1.030 1.00 95.31 68 GLU A CA 1
ATOM 566 C C . GLU A 1 68 ? 6.003 7.874 2.230 1.00 95.31 68 GLU A C 1
ATOM 568 O O . GLU A 1 68 ? 5.164 8.757 2.381 1.00 95.31 68 GLU A O 1
ATOM 573 N N . PHE A 1 69 ? 6.154 6.875 3.111 1.00 95.56 69 PHE A N 1
ATOM 574 C CA . PHE A 1 69 ? 5.318 6.639 4.297 1.00 95.56 69 PHE A CA 1
ATOM 575 C C . PHE A 1 69 ? 5.925 7.171 5.613 1.00 95.56 69 PHE A C 1
ATOM 577 O O . PHE 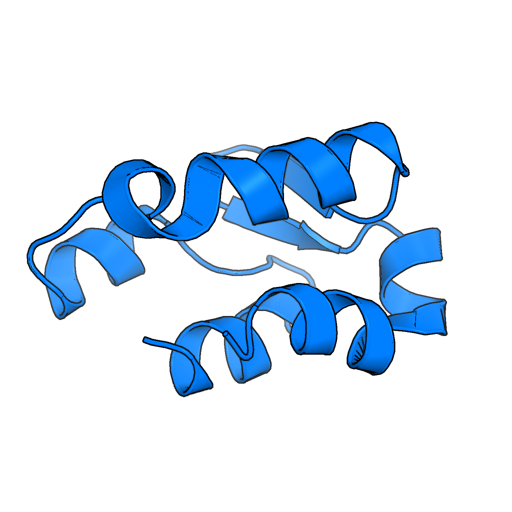A 1 69 ? 5.385 6.887 6.681 1.00 95.56 69 PHE A O 1
ATOM 584 N N . MET A 1 70 ? 7.046 7.906 5.571 1.00 90.06 70 MET A N 1
ATOM 585 C CA . MET A 1 70 ? 7.735 8.445 6.763 1.00 90.06 70 MET A CA 1
ATOM 586 C C . MET A 1 70 ? 7.157 9.764 7.310 1.00 90.06 70 MET A C 1
ATOM 588 O O . MET A 1 70 ? 7.740 10.333 8.234 1.00 90.06 70 MET A O 1
ATOM 592 N N . LYS A 1 71 ? 6.066 10.276 6.737 1.00 68.75 71 LYS A N 1
ATOM 593 C CA . LYS A 1 71 ? 5.448 11.529 7.194 1.00 68.75 71 LYS A CA 1
ATOM 594 C C . LYS A 1 71 ? 4.796 11.410 8.567 1.00 68.75 71 LYS A C 1
ATOM 596 O O . LYS A 1 71 ? 4.225 10.337 8.867 1.00 68.75 71 LYS A O 1
#

Secondary structure (DSSP, 8-state):
-HHHHHHHTTSTT-EEHHHHHHHHTS-HHHHHHHHHHHHHHTTSEEEETTEEEE-HHHHHTHHHHHHTT--

Organism: NCBI:txid1076179